Protein AF-A0A7R9V9M4-F1 (afdb_monomer)

Organism: NCBI:txid1486919

Sequence (144 aa):
AMLAGELESSVYEDQVRHLLGSGSYELFTLDKLLSKIITHIRMMLQNDQTMRLWELFRYERSRSAGIGVHLSTYHVNCAALLGDDSCYRFEYDGGTACLAITLVPPDRADGVVPAEGVATEYIKEFVSERIPAPSEDRNTSSFL

pLDDT: mean 76.04, std 15.45, range [39.72, 93.56]

Radius of gyration: 29.64 Å; Cα contacts (8 Å, |Δi|>4): 76; chains: 1; bounding box: 98×36×75 Å

Foldseek 3Di:
DVLVVPDDPVRLLVVLCVVPPPVSVVVVVVVVVVSVVVVVVVVLVVDPLSVVLVVLVVVQVVVPPPVDRPVVLNVLVNLVSCPPDWDWDWDADPVVRDIDIDTDPNPPPPDDDRPVNVVVVVVCVVVPPDDPDPDDPPDDDDDD

Solvent-accessible surface area (backbone atoms only — not comparable to full-atom values): 8993 Å² total; per-residue (Å²): 90,57,92,74,70,75,38,57,72,69,61,48,51,51,50,41,33,72,76,48,49,90,60,28,61,58,60,52,51,50,52,52,49,51,50,50,51,53,52,50,52,52,56,38,74,76,31,68,69,53,46,51,51,50,49,52,51,52,49,45,57,65,70,30,82,81,79,54,67,62,62,70,62,54,48,54,54,48,46,66,73,49,60,90,54,88,48,71,45,80,47,74,41,83,89,76,72,45,76,47,79,42,79,49,76,82,79,70,80,82,73,80,70,52,78,63,49,59,56,52,49,53,51,49,53,60,68,64,58,71,78,78,75,81,82,79,84,81,77,82,78,90,91,134

Mean predicted aligned error: 15.19 Å

Secondary structure (DSSP, 8-state):
-TTTT-S-HHHHHHHHHHHHGGGHHHHHHHHHHHHHHHHHHHHHHH-HHHHHHHHHHHHHHHH-SSS---HHHHHHHHHHHHTTSPEEEEEEETTTTEEEEEEEP----SS---HHHHHHHHHHHHHHSPPPPP----------

Structure (mmCIF, N/CA/C/O backbone):
data_AF-A0A7R9V9M4-F1
#
_entry.id   AF-A0A7R9V9M4-F1
#
loop_
_atom_site.group_PDB
_atom_site.id
_atom_site.type_symbol
_atom_site.label_atom_id
_atom_site.label_alt_id
_atom_site.label_comp_id
_atom_site.label_asym_id
_atom_site.label_entity_id
_atom_site.label_seq_id
_atom_site.pdbx_PDB_ins_code
_atom_site.Cartn_x
_atom_site.Cartn_y
_atom_site.Cartn_z
_atom_site.occupancy
_atom_site.B_iso_or_equiv
_atom_site.auth_seq_id
_atom_site.auth_comp_id
_atom_site.auth_asym_id
_atom_site.auth_atom_id
_atom_site.pdbx_PDB_model_num
ATOM 1 N N . ALA A 1 1 ? -5.302 7.306 22.060 1.00 48.25 1 ALA A N 1
ATOM 2 C CA . ALA A 1 1 ? -5.893 6.487 23.134 1.00 48.25 1 ALA A CA 1
ATOM 3 C C . ALA A 1 1 ? -5.892 5.004 22.749 1.00 48.25 1 ALA A C 1
ATOM 5 O O . ALA A 1 1 ? -4.956 4.328 23.147 1.00 48.25 1 ALA A O 1
ATOM 6 N N . MET A 1 2 ? -6.803 4.497 21.901 1.00 56.66 2 MET A N 1
ATOM 7 C CA . MET A 1 2 ? -6.778 3.072 21.500 1.00 56.66 2 MET A CA 1
ATOM 8 C C . MET A 1 2 ? -5.618 2.734 20.541 1.00 56.66 2 MET A C 1
ATOM 10 O O . MET A 1 2 ? -4.872 1.790 20.782 1.00 56.66 2 MET A O 1
ATOM 14 N N . LEU A 1 3 ? -5.360 3.578 19.531 1.00 57.56 3 LEU A N 1
ATOM 15 C CA . LEU A 1 3 ? -4.216 3.434 18.601 1.00 57.56 3 LEU A CA 1
ATOM 16 C C . LEU A 1 3 ? -2.829 3.482 19.270 1.00 57.56 3 LEU A C 1
ATOM 18 O O . LEU A 1 3 ? -1.856 2.981 18.710 1.00 57.56 3 LEU A O 1
ATOM 22 N N . ALA A 1 4 ? -2.739 4.090 20.456 1.00 60.94 4 ALA A N 1
ATOM 23 C CA . ALA A 1 4 ? -1.516 4.152 21.257 1.00 60.94 4 ALA A CA 1
ATOM 24 C C . ALA A 1 4 ? -1.377 2.952 22.218 1.00 60.94 4 ALA A C 1
ATOM 26 O O . ALA A 1 4 ? -0.360 2.833 22.891 1.00 60.94 4 ALA A O 1
ATOM 27 N N . GLY A 1 5 ? -2.383 2.066 22.283 1.00 62.88 5 GLY A N 1
ATOM 28 C CA . GLY A 1 5 ? -2.440 0.950 23.232 1.00 62.88 5 GLY A CA 1
ATOM 29 C C . GLY A 1 5 ? -2.763 1.362 24.672 1.00 62.88 5 GLY A C 1
ATOM 30 O O . GLY A 1 5 ? -2.644 0.547 25.577 1.00 62.88 5 GLY A O 1
ATOM 31 N N . GLU A 1 6 ? -3.165 2.614 24.896 1.00 62.75 6 GLU A N 1
ATOM 32 C CA . GLU A 1 6 ? -3.392 3.175 26.234 1.00 62.75 6 GLU A CA 1
ATOM 33 C C . GLU A 1 6 ? -4.816 2.946 26.754 1.00 62.75 6 GLU A C 1
ATOM 35 O O . GLU A 1 6 ? -5.081 3.156 27.934 1.00 62.75 6 GLU A O 1
ATOM 40 N N . LEU A 1 7 ? -5.747 2.544 25.885 1.00 71.81 7 LEU A N 1
ATOM 41 C CA . LEU A 1 7 ? -7.157 2.400 26.232 1.00 71.81 7 LEU A CA 1
ATOM 42 C C . LEU A 1 7 ? -7.741 1.126 25.621 1.00 71.81 7 LEU A C 1
ATOM 44 O O . LEU A 1 7 ? -7.593 0.882 24.424 1.00 71.81 7 LEU A O 1
ATOM 48 N N . GLU A 1 8 ? -8.411 0.330 26.451 1.00 77.19 8 GLU A N 1
ATOM 49 C CA . GLU A 1 8 ? -9.117 -0.880 26.033 1.00 77.19 8 GLU A CA 1
ATOM 50 C C . GLU A 1 8 ? -10.324 -0.525 25.141 1.00 77.19 8 GLU A C 1
ATOM 52 O O . GLU A 1 8 ? -11.009 0.471 25.386 1.00 77.19 8 GLU A O 1
ATOM 57 N N . SER A 1 9 ? -10.592 -1.329 24.103 1.00 77.31 9 SER A N 1
ATOM 58 C CA . SER A 1 9 ? -11.613 -1.043 23.072 1.00 77.31 9 SER A CA 1
ATOM 59 C C . SER A 1 9 ? -12.999 -0.776 23.660 1.00 77.31 9 SER A C 1
ATOM 61 O O . SER A 1 9 ? -13.681 0.151 23.236 1.00 77.31 9 SER A O 1
ATOM 63 N N . SER A 1 10 ? -13.401 -1.554 24.667 1.00 80.38 10 SER A N 1
ATOM 64 C CA . SER A 1 10 ? -14.684 -1.405 25.363 1.00 80.38 10 SER A CA 1
ATOM 65 C C . SER A 1 10 ? -14.799 -0.054 26.075 1.00 80.38 10 SER A C 1
ATOM 67 O O . SER A 1 10 ? -15.804 0.638 25.939 1.00 80.38 10 SER A O 1
ATOM 69 N N . VAL A 1 11 ? -13.739 0.364 26.772 1.00 83.75 11 VAL A N 1
ATOM 70 C CA . VAL A 1 11 ? -13.694 1.629 27.518 1.00 83.75 11 VAL A CA 1
ATOM 71 C C . VAL A 1 11 ? -13.683 2.825 26.568 1.00 83.75 11 VAL A C 1
ATOM 73 O O . VAL A 1 11 ? -14.375 3.812 26.814 1.00 83.75 11 VAL A O 1
ATOM 76 N N . TYR A 1 12 ? -12.937 2.738 25.464 1.00 83.19 12 TYR A N 1
ATOM 77 C CA . TYR A 1 12 ? -12.954 3.761 24.418 1.00 83.19 12 TYR A CA 1
ATOM 78 C C . TYR A 1 12 ? -14.355 3.931 23.824 1.00 83.19 12 TYR A C 1
ATOM 80 O O . TYR A 1 12 ? -14.865 5.049 23.744 1.00 83.19 12 TYR A O 1
ATOM 88 N N . GLU A 1 13 ? -15.003 2.827 23.453 1.00 83.31 13 GLU A N 1
ATOM 89 C CA . GLU A 1 13 ? -16.342 2.854 22.868 1.00 83.31 13 GLU A CA 1
ATOM 90 C C . GLU A 1 13 ? -17.380 3.446 23.824 1.00 83.31 13 GLU A C 1
ATOM 92 O O . GLU A 1 13 ? -18.198 4.269 23.405 1.00 83.31 13 GLU A O 1
ATOM 97 N N . ASP A 1 14 ? -17.329 3.087 25.106 1.00 86.69 14 ASP A N 1
ATOM 98 C CA . ASP A 1 14 ? -18.247 3.622 26.111 1.00 86.69 14 ASP A CA 1
ATOM 99 C C . ASP A 1 14 ? -18.020 5.112 26.377 1.00 86.69 14 ASP A C 1
ATOM 101 O O . ASP A 1 14 ? -18.990 5.862 26.498 1.00 86.69 14 ASP A O 1
ATOM 105 N N . GLN A 1 15 ? -16.771 5.584 26.383 1.00 84.88 15 GLN A N 1
ATOM 106 C CA . GLN A 1 15 ? -16.459 7.010 26.535 1.00 84.88 15 GLN A CA 1
ATOM 107 C C . GLN A 1 15 ? -16.916 7.840 25.331 1.00 84.88 15 GLN A C 1
ATOM 109 O O . GLN A 1 15 ? -17.517 8.903 25.502 1.00 84.88 15 GLN A O 1
ATOM 114 N N . VAL A 1 16 ? -16.675 7.359 24.109 1.00 85.50 16 VAL A N 1
ATOM 115 C CA . VAL A 1 16 ? -17.112 8.046 22.883 1.00 85.50 16 VAL A CA 1
ATOM 116 C C . VAL A 1 16 ? -18.640 8.049 22.797 1.00 85.50 16 VAL A C 1
ATOM 118 O O . VAL A 1 16 ? -19.233 9.064 22.429 1.00 85.50 16 VAL A O 1
ATOM 121 N N . ARG A 1 17 ? -19.302 6.959 23.202 1.00 88.69 17 ARG A N 1
ATOM 122 C CA . ARG A 1 17 ? -20.767 6.886 23.295 1.00 88.69 17 ARG A CA 1
ATOM 123 C C . ARG A 1 17 ? -21.324 7.812 24.372 1.00 88.69 17 ARG A C 1
ATOM 125 O O . ARG A 1 17 ? -22.350 8.445 24.141 1.00 88.69 17 ARG A O 1
ATOM 132 N N . HIS A 1 18 ? -20.645 7.937 25.508 1.00 88.50 18 HIS A N 1
ATOM 133 C CA . HIS A 1 18 ? -21.025 8.872 26.564 1.00 88.50 18 HIS A CA 1
ATOM 134 C C . HIS A 1 18 ? -20.915 10.335 26.107 1.00 88.50 18 HIS A C 1
ATOM 136 O O . HIS A 1 18 ? -21.778 11.143 26.4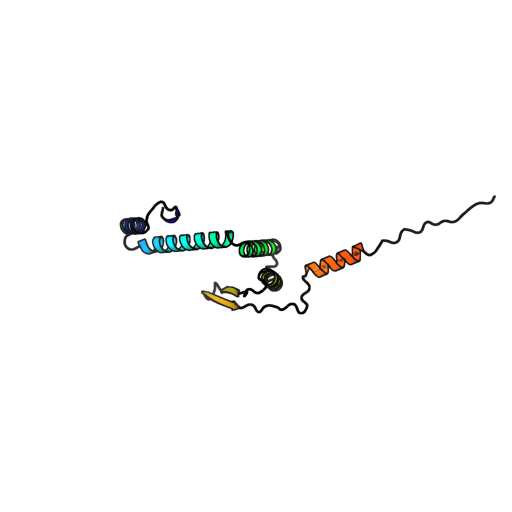38 1.00 88.50 18 HIS A O 1
ATOM 142 N N . LEU A 1 19 ? -19.891 10.668 25.316 1.00 85.38 19 LEU A N 1
ATOM 143 C CA . LEU A 1 19 ? -19.629 12.039 24.872 1.00 85.38 19 LEU A CA 1
ATOM 144 C C . LEU A 1 19 ? -20.474 12.473 23.661 1.00 85.38 19 LEU A C 1
ATOM 146 O O . LEU A 1 19 ? -20.932 13.611 23.611 1.00 85.38 19 LEU A O 1
ATOM 150 N N . LEU A 1 20 ? -20.656 11.592 22.672 1.00 84.00 20 LEU A N 1
ATOM 151 C CA . LEU A 1 20 ? -21.253 11.918 21.364 1.00 84.00 20 LEU A CA 1
ATOM 152 C C . LEU A 1 20 ? -22.606 11.239 21.115 1.00 84.00 20 LEU A C 1
ATOM 154 O O . LEU A 1 20 ? -23.254 11.503 20.100 1.00 84.00 20 LEU A O 1
ATOM 158 N N . GLY A 1 21 ? -23.036 10.341 22.004 1.00 85.12 21 GLY A N 1
ATOM 159 C CA . GLY A 1 21 ? -24.289 9.608 21.866 1.00 85.12 21 GLY A CA 1
ATOM 160 C C . GLY A 1 21 ? -24.362 8.833 20.549 1.00 85.12 21 GLY A C 1
ATOM 161 O O . GLY A 1 21 ? -23.545 7.948 20.271 1.00 85.12 21 GLY A O 1
ATOM 162 N N . SER A 1 22 ? -25.349 9.180 19.721 1.00 81.69 22 SER A N 1
ATOM 163 C CA . SER A 1 22 ? -25.621 8.543 18.428 1.00 81.69 22 SER A CA 1
ATOM 164 C C . SER A 1 22 ? -24.573 8.825 17.347 1.00 81.69 22 SER A C 1
ATOM 166 O O . SER A 1 22 ? -24.530 8.079 16.377 1.00 81.69 22 SER A O 1
ATOM 168 N N . GLY A 1 23 ? -23.710 9.838 17.503 1.00 81.12 23 GLY A N 1
ATOM 169 C CA . GLY A 1 23 ? -22.629 10.164 16.554 1.00 81.12 23 GLY A CA 1
ATOM 170 C C . GLY A 1 23 ? -21.327 9.379 16.767 1.00 81.12 23 GLY A C 1
ATOM 171 O O . GLY A 1 23 ? -20.348 9.576 16.055 1.00 81.12 23 GLY A O 1
ATOM 172 N N . SER A 1 24 ? -21.287 8.480 17.752 1.00 86.31 24 SER A N 1
ATOM 173 C CA . SER A 1 24 ? -20.074 7.738 18.134 1.00 86.31 24 SER A CA 1
ATOM 174 C C . SER A 1 24 ? -19.528 6.794 17.048 1.00 86.31 24 SER A C 1
ATOM 176 O O . SER A 1 24 ? -18.342 6.455 17.065 1.00 86.31 24 SER A O 1
ATOM 178 N N . TYR A 1 25 ? -20.360 6.393 16.080 1.00 84.50 25 TYR A N 1
ATOM 179 C CA . TYR A 1 25 ? -19.987 5.451 15.018 1.00 84.50 25 TYR A CA 1
ATOM 180 C C . TYR A 1 25 ? -18.927 6.003 14.049 1.00 84.50 25 TYR A C 1
ATOM 182 O O . TYR A 1 25 ? -18.151 5.221 13.495 1.00 84.50 25 TYR A O 1
ATOM 190 N N . GLU A 1 26 ? -18.853 7.323 13.855 1.00 86.31 26 GLU A N 1
ATOM 191 C CA . GLU A 1 26 ? -17.854 7.948 12.978 1.00 86.31 26 GLU A CA 1
ATOM 192 C C . GLU A 1 26 ? -16.444 7.767 13.549 1.00 86.31 26 GLU A C 1
ATOM 194 O O . GLU A 1 26 ? -15.558 7.250 12.870 1.00 86.31 26 GLU A O 1
ATOM 199 N N . LEU A 1 27 ? -16.255 8.091 14.833 1.00 83.88 27 LEU A N 1
ATOM 200 C CA . LEU A 1 27 ? -14.985 7.905 15.541 1.00 83.88 27 LEU A CA 1
ATOM 201 C C . LEU A 1 27 ? -14.588 6.433 15.653 1.00 83.88 27 LEU A C 1
ATOM 203 O O . LEU A 1 27 ? -13.423 6.105 15.453 1.00 83.88 27 LEU A O 1
ATOM 207 N N . PHE A 1 28 ? -15.548 5.540 15.889 1.00 79.69 28 PHE A N 1
ATOM 208 C CA . PHE A 1 28 ? -15.303 4.097 15.877 1.00 79.69 28 PHE A CA 1
ATOM 209 C C . PHE A 1 28 ? -14.804 3.600 14.517 1.00 79.69 28 PHE A C 1
ATOM 211 O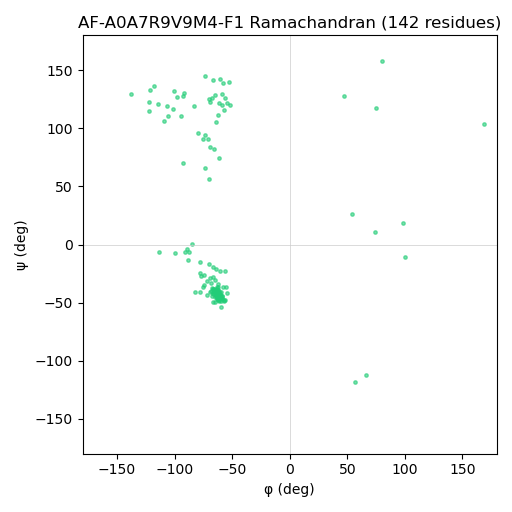 O . PHE A 1 28 ? -13.847 2.828 14.436 1.00 79.69 28 PHE A O 1
ATOM 218 N N . THR A 1 29 ? -15.454 4.039 13.436 1.00 86.00 29 THR A N 1
ATOM 219 C CA . THR A 1 29 ? -15.084 3.633 12.076 1.00 86.00 29 THR A CA 1
ATOM 220 C C . THR A 1 29 ? -13.709 4.180 11.716 1.00 86.00 29 THR A C 1
ATOM 222 O O . THR A 1 29 ? -12.886 3.445 11.169 1.00 86.00 29 THR A O 1
ATOM 225 N N . LEU A 1 30 ? -13.429 5.434 12.077 1.00 88.56 30 LEU A N 1
ATOM 226 C CA . LEU A 1 30 ? -12.122 6.054 11.880 1.00 88.56 30 LEU A CA 1
ATOM 227 C C . LEU A 1 30 ? -11.021 5.347 12.676 1.00 88.56 30 LEU A C 1
ATOM 229 O O . LEU A 1 30 ? -9.985 5.030 12.101 1.00 88.56 30 LEU A O 1
ATOM 233 N N . ASP A 1 31 ? -11.231 5.049 13.956 1.00 85.25 31 ASP A N 1
ATOM 234 C CA . ASP A 1 31 ? -10.237 4.362 14.790 1.00 85.25 31 ASP A CA 1
ATOM 235 C C . ASP A 1 31 ? -9.914 2.957 14.252 1.00 85.25 31 ASP A C 1
ATOM 237 O O . ASP A 1 31 ? -8.743 2.585 14.103 1.00 85.25 31 ASP A O 1
ATOM 241 N N . LYS A 1 32 ? -10.940 2.205 13.833 1.00 85.12 32 LYS A N 1
ATOM 242 C CA . LYS A 1 32 ? -10.752 0.901 13.184 1.00 85.12 32 LYS A CA 1
ATOM 243 C C . LYS A 1 32 ? -10.030 1.016 11.851 1.00 85.12 32 LYS A C 1
ATOM 245 O O . LYS A 1 32 ? -9.135 0.213 11.578 1.00 85.12 32 LYS A O 1
ATOM 250 N N . LEU A 1 33 ? -10.393 1.997 11.029 1.00 90.50 33 LEU A N 1
ATOM 251 C CA . LEU A 1 33 ? -9.741 2.243 9.747 1.00 90.50 33 LEU A CA 1
ATOM 252 C C . LEU A 1 33 ? -8.259 2.581 9.949 1.00 90.50 33 LEU A C 1
ATOM 254 O O . LEU A 1 33 ? -7.400 1.961 9.324 1.00 90.50 33 LEU A O 1
ATOM 258 N N . LEU A 1 34 ? -7.950 3.491 10.872 1.00 90.25 34 LEU A N 1
ATOM 259 C CA . LEU A 1 34 ? -6.581 3.870 11.224 1.00 90.25 34 LEU A CA 1
ATOM 260 C C . LEU A 1 34 ? -5.786 2.678 11.760 1.00 90.25 34 LEU A C 1
ATOM 262 O O . LEU A 1 34 ? -4.655 2.457 11.328 1.00 90.25 34 LEU A O 1
ATOM 266 N N . SER A 1 35 ? -6.390 1.866 12.630 1.00 87.31 35 SER A N 1
ATOM 267 C CA . SER A 1 35 ? -5.772 0.644 13.152 1.00 87.31 35 SER A CA 1
ATOM 268 C C . SER A 1 35 ? -5.369 -0.295 12.015 1.00 87.31 35 SER A C 1
ATOM 270 O O . SER A 1 35 ? -4.226 -0.750 11.961 1.00 87.31 35 SER A O 1
ATOM 272 N N . LYS A 1 36 ? -6.276 -0.542 11.060 1.00 89.94 36 LYS A N 1
ATOM 273 C CA . LYS A 1 36 ? -5.995 -1.384 9.888 1.00 89.94 36 LYS A CA 1
ATOM 274 C C . LYS A 1 36 ? -4.900 -0.789 9.010 1.00 89.94 36 LYS A C 1
ATOM 276 O O . LYS A 1 36 ? -3.981 -1.516 8.644 1.00 89.94 36 LYS A O 1
ATOM 281 N N . ILE A 1 37 ? -4.953 0.511 8.717 1.00 92.56 37 ILE A N 1
ATOM 282 C CA . ILE A 1 37 ? -3.930 1.199 7.914 1.00 92.56 37 ILE A CA 1
ATOM 283 C C . ILE A 1 37 ? -2.547 1.031 8.550 1.00 92.56 37 ILE A C 1
ATOM 285 O O . ILE A 1 37 ? -1.607 0.622 7.873 1.00 92.56 37 ILE A O 1
ATOM 289 N N . ILE A 1 38 ? -2.418 1.278 9.855 1.00 91.88 38 ILE A N 1
ATOM 290 C CA . ILE A 1 38 ? -1.141 1.143 10.569 1.00 91.88 38 ILE A CA 1
ATOM 291 C C . ILE A 1 38 ? -0.646 -0.304 10.537 1.00 91.88 38 ILE A C 1
ATOM 293 O O . ILE A 1 38 ? 0.537 -0.541 10.285 1.00 91.88 38 ILE A O 1
ATOM 297 N N . THR A 1 39 ? -1.527 -1.279 10.771 1.00 91.69 39 THR A N 1
ATOM 298 C CA . THR A 1 39 ? -1.172 -2.699 10.671 1.00 91.69 39 THR A CA 1
ATOM 299 C C . THR A 1 39 ? -0.657 -3.043 9.276 1.00 91.69 39 THR A C 1
ATOM 301 O O . THR A 1 39 ? 0.397 -3.667 9.169 1.00 91.69 39 THR A O 1
ATOM 304 N N . HIS A 1 40 ? -1.337 -2.599 8.218 1.00 91.94 40 HIS A N 1
ATOM 305 C CA . HIS A 1 40 ? -0.903 -2.848 6.846 1.00 91.94 40 HIS A CA 1
ATOM 306 C C . HIS A 1 40 ? 0.437 -2.179 6.537 1.00 91.94 40 HIS A C 1
ATOM 308 O O . HIS A 1 40 ? 1.316 -2.845 6.004 1.00 91.94 40 HIS A O 1
ATOM 314 N N . ILE A 1 41 ? 0.659 -0.927 6.947 1.00 93.38 41 ILE A N 1
ATOM 315 C CA . ILE A 1 41 ? 1.959 -0.257 6.774 1.00 93.38 41 ILE A CA 1
ATOM 316 C C . ILE A 1 41 ? 3.074 -1.040 7.479 1.00 93.38 41 ILE A C 1
ATOM 318 O O . ILE A 1 41 ? 4.129 -1.266 6.894 1.00 93.38 41 ILE A O 1
ATOM 322 N N . ARG A 1 42 ? 2.850 -1.504 8.714 1.00 92.81 42 ARG A N 1
ATOM 323 C CA . ARG A 1 42 ? 3.834 -2.332 9.436 1.00 92.81 42 ARG A CA 1
ATOM 324 C C . ARG A 1 42 ? 4.126 -3.641 8.701 1.00 92.81 42 ARG A C 1
ATOM 326 O O . ARG A 1 42 ? 5.290 -4.000 8.578 1.00 92.81 42 ARG A O 1
ATOM 333 N N . MET A 1 43 ? 3.097 -4.312 8.180 1.00 92.62 43 MET A N 1
ATOM 334 C CA . MET A 1 43 ? 3.261 -5.519 7.358 1.00 92.62 43 MET A CA 1
ATOM 335 C C . MET A 1 43 ? 4.065 -5.237 6.082 1.00 92.62 43 MET A C 1
ATOM 337 O O . MET A 1 43 ? 4.911 -6.042 5.707 1.00 92.62 43 MET A O 1
ATOM 341 N N . MET A 1 44 ? 3.837 -4.089 5.435 1.00 92.06 44 MET A N 1
ATOM 342 C CA . MET A 1 44 ? 4.606 -3.671 4.260 1.00 92.06 44 MET A CA 1
ATOM 343 C C . MET A 1 44 ? 6.078 -3.428 4.608 1.00 92.06 44 MET A C 1
ATOM 345 O O . MET A 1 44 ? 6.947 -3.904 3.890 1.00 92.06 44 MET A O 1
ATOM 349 N N . LEU A 1 45 ? 6.357 -2.741 5.721 1.00 92.06 45 LEU A N 1
ATOM 350 C CA . LEU A 1 45 ? 7.722 -2.449 6.179 1.00 92.06 45 LEU A CA 1
ATOM 351 C C . LEU A 1 45 ? 8.509 -3.706 6.573 1.00 92.06 45 LEU A C 1
ATOM 353 O O . LEU A 1 45 ? 9.728 -3.719 6.460 1.00 92.06 45 LEU A O 1
ATOM 357 N N . GLN A 1 46 ? 7.828 -4.744 7.060 1.00 93.25 46 GLN A N 1
ATOM 358 C CA . GLN A 1 46 ? 8.449 -6.023 7.420 1.00 93.25 46 GLN A CA 1
ATOM 359 C C . GLN A 1 46 ? 8.755 -6.910 6.207 1.00 93.25 46 GLN A C 1
ATOM 361 O O . GLN A 1 46 ? 9.482 -7.890 6.346 1.00 93.25 46 GLN A O 1
ATOM 366 N N . ASN A 1 47 ? 8.182 -6.605 5.041 1.00 91.38 47 ASN A N 1
ATOM 367 C CA . ASN A 1 47 ? 8.345 -7.399 3.834 1.00 91.38 47 ASN A CA 1
ATOM 368 C C . ASN A 1 47 ? 9.278 -6.691 2.843 1.00 91.38 47 ASN A C 1
ATOM 370 O O . ASN A 1 47 ? 8.906 -5.699 2.212 1.00 91.38 47 ASN A O 1
ATOM 374 N N . ASP A 1 48 ? 10.469 -7.258 2.652 1.00 90.38 48 ASP A N 1
ATOM 375 C CA . ASP A 1 48 ? 11.492 -6.723 1.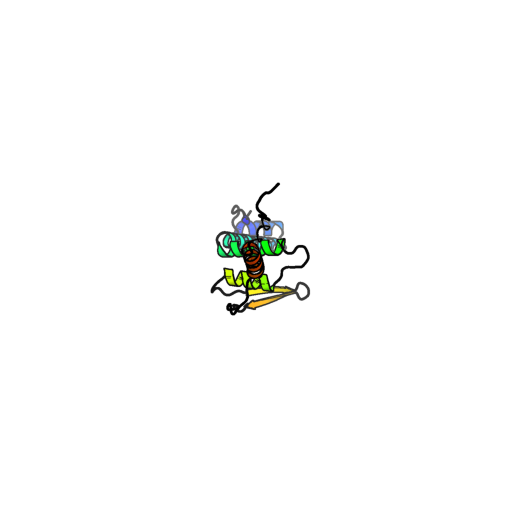750 1.00 90.38 48 ASP A CA 1
ATOM 376 C C . ASP A 1 48 ? 11.006 -6.577 0.300 1.00 90.38 48 ASP A C 1
ATOM 378 O O . ASP A 1 48 ? 11.361 -5.611 -0.375 1.00 90.38 48 ASP A O 1
ATOM 382 N N . GLN A 1 49 ? 10.171 -7.499 -0.194 1.00 89.56 49 GLN A N 1
ATOM 383 C CA . GLN A 1 49 ? 9.636 -7.432 -1.560 1.00 89.56 49 GLN A CA 1
ATOM 384 C C . GLN A 1 49 ? 8.705 -6.231 -1.730 1.00 89.56 49 GLN A C 1
ATOM 386 O O . GLN A 1 49 ? 8.809 -5.480 -2.702 1.00 89.56 49 GLN A O 1
ATOM 391 N N . THR A 1 50 ? 7.848 -5.983 -0.740 1.00 89.75 50 THR A N 1
ATOM 392 C CA . THR A 1 50 ? 6.969 -4.811 -0.726 1.00 89.75 50 THR A CA 1
ATOM 393 C C . THR A 1 50 ? 7.764 -3.508 -0.678 1.00 89.75 50 THR A C 1
ATOM 395 O O . THR A 1 50 ? 7.410 -2.544 -1.358 1.00 89.75 50 THR A O 1
ATOM 398 N N . MET A 1 51 ? 8.861 -3.477 0.081 1.00 92.44 51 MET A N 1
ATOM 399 C CA . MET A 1 51 ? 9.747 -2.313 0.145 1.00 92.44 51 MET A CA 1
ATOM 400 C C . MET A 1 51 ? 10.461 -2.044 -1.184 1.00 92.44 51 MET A C 1
ATOM 402 O O . MET A 1 51 ? 10.528 -0.892 -1.611 1.00 92.44 51 MET A O 1
ATOM 406 N N . ARG A 1 52 ? 10.909 -3.083 -1.895 1.00 91.25 52 ARG A N 1
ATOM 407 C CA . ARG A 1 52 ? 11.494 -2.941 -3.243 1.00 91.25 52 ARG A CA 1
ATOM 408 C C . ARG A 1 52 ? 10.486 -2.405 -4.258 1.00 91.25 52 ARG A C 1
ATOM 410 O O . ARG A 1 52 ? 10.814 -1.517 -5.042 1.00 91.25 52 ARG A O 1
ATOM 417 N N . LEU A 1 53 ? 9.245 -2.892 -4.219 1.00 89.62 53 LEU A N 1
ATOM 418 C CA . LEU A 1 53 ? 8.163 -2.375 -5.067 1.00 89.62 53 LEU A CA 1
ATOM 419 C C . LEU A 1 53 ? 7.847 -0.910 -4.757 1.00 89.62 53 LEU A C 1
ATOM 421 O O . LEU A 1 53 ? 7.621 -0.112 -5.667 1.00 89.62 53 LEU A O 1
ATOM 425 N N . TRP A 1 54 ? 7.873 -0.537 -3.478 1.00 89.56 54 TRP A N 1
ATOM 426 C CA . TRP A 1 54 ? 7.717 0.851 -3.059 1.00 89.56 54 TRP A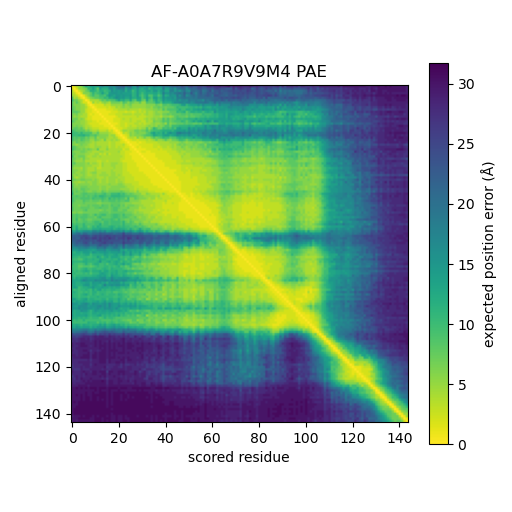 CA 1
ATOM 427 C C . TRP A 1 54 ? 8.844 1.751 -3.584 1.00 89.56 54 TRP A C 1
ATOM 429 O O . TRP A 1 54 ? 8.585 2.859 -4.062 1.00 89.56 54 TRP A O 1
ATOM 439 N N . GLU A 1 55 ? 10.090 1.286 -3.538 1.00 90.75 55 GLU A N 1
ATOM 440 C CA . GLU A 1 55 ? 11.233 2.017 -4.089 1.00 90.75 55 GLU A CA 1
ATOM 441 C C . GLU A 1 55 ? 11.134 2.184 -5.606 1.00 90.75 55 GLU A C 1
ATOM 443 O O . GLU A 1 55 ? 11.351 3.295 -6.097 1.00 90.75 55 GLU A O 1
ATOM 448 N N . LEU A 1 56 ? 10.729 1.136 -6.330 1.00 88.62 56 LEU A N 1
ATOM 449 C CA . LEU A 1 56 ? 10.461 1.198 -7.769 1.00 88.62 56 LEU A CA 1
ATOM 450 C C . LEU A 1 56 ? 9.377 2.237 -8.085 1.00 88.62 56 LEU A C 1
ATOM 452 O O . LEU A 1 56 ? 9.559 3.082 -8.963 1.00 88.62 56 LEU A O 1
ATOM 456 N N . PHE A 1 57 ? 8.272 2.227 -7.337 1.00 87.06 57 PHE A N 1
ATOM 457 C CA . PHE A 1 57 ? 7.210 3.221 -7.488 1.00 87.06 57 PHE A CA 1
ATOM 458 C C . PHE A 1 57 ? 7.723 4.645 -7.252 1.00 87.06 57 PHE A C 1
ATOM 460 O O . PHE A 1 57 ? 7.440 5.556 -8.035 1.00 87.06 57 PHE A O 1
ATOM 467 N N . ARG A 1 58 ? 8.501 4.855 -6.183 1.00 87.81 58 ARG A N 1
ATOM 468 C CA . ARG A 1 58 ? 9.084 6.165 -5.862 1.00 87.81 58 ARG A CA 1
ATOM 469 C C . ARG A 1 58 ? 10.034 6.635 -6.963 1.00 87.81 58 A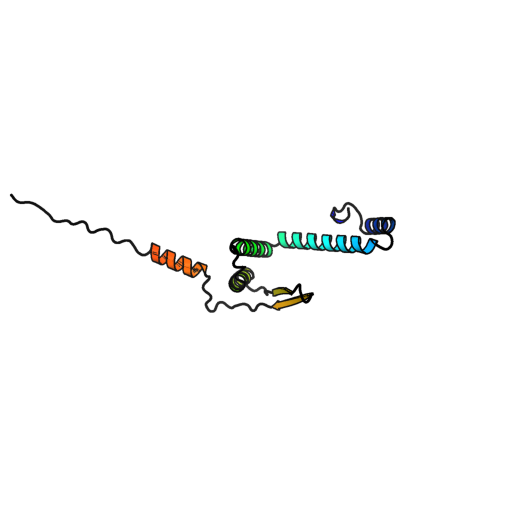RG A C 1
ATOM 471 O O . ARG A 1 58 ? 9.992 7.811 -7.330 1.00 87.81 58 ARG A O 1
ATOM 478 N N . TYR A 1 59 ? 10.859 5.731 -7.485 1.00 87.19 59 TYR A N 1
ATOM 479 C CA . TYR A 1 59 ? 11.773 5.998 -8.589 1.00 87.19 59 TYR A CA 1
ATOM 480 C C . TYR A 1 59 ? 11.009 6.450 -9.838 1.00 87.19 59 TYR A C 1
ATOM 482 O O . TYR A 1 59 ? 11.250 7.558 -10.323 1.00 87.19 59 TYR A O 1
ATOM 490 N N . GLU A 1 60 ? 10.018 5.680 -10.292 1.00 83.38 60 GLU A N 1
ATOM 491 C CA . GLU A 1 60 ? 9.227 6.029 -11.480 1.00 83.38 60 GLU A CA 1
ATOM 492 C C . GLU A 1 60 ? 8.456 7.339 -11.300 1.00 83.38 60 GLU A C 1
ATOM 494 O O . GLU A 1 60 ? 8.401 8.181 -12.203 1.00 83.38 60 GLU A O 1
ATOM 499 N N . ARG A 1 61 ? 7.915 7.575 -10.101 1.00 81.94 61 ARG A N 1
ATOM 500 C CA . ARG A 1 61 ? 7.238 8.833 -9.776 1.00 81.94 61 ARG A CA 1
ATOM 501 C C . ARG A 1 61 ? 8.185 10.033 -9.834 1.00 81.94 61 ARG A C 1
ATOM 503 O O . ARG A 1 61 ? 7.763 11.099 -10.267 1.00 81.94 61 ARG A O 1
ATOM 510 N N . SER A 1 62 ? 9.444 9.872 -9.423 1.00 83.12 62 SER A N 1
ATOM 511 C CA . SER A 1 62 ? 10.457 10.937 -9.489 1.00 83.12 62 SER A CA 1
ATOM 512 C C . SER A 1 62 ? 10.966 11.193 -10.911 1.00 83.12 62 SER A C 1
ATOM 514 O O . SER A 1 62 ? 11.218 12.338 -11.280 1.00 83.12 62 SER A O 1
ATOM 516 N N . ARG A 1 63 ? 11.059 10.136 -11.727 1.00 77.38 63 ARG A N 1
ATOM 517 C CA . ARG A 1 63 ? 11.451 10.189 -13.142 1.00 77.38 63 ARG A CA 1
ATOM 518 C C . ARG A 1 63 ? 10.387 10.859 -14.011 1.00 77.38 63 ARG A C 1
ATOM 520 O O . ARG A 1 63 ? 10.708 11.477 -15.024 1.00 77.38 63 ARG A O 1
ATOM 527 N N . SER A 1 64 ? 9.127 10.755 -13.600 1.00 69.12 64 SER A N 1
ATOM 528 C CA . SER A 1 64 ? 7.971 11.352 -14.264 1.00 69.12 64 SER A CA 1
ATOM 529 C C . SER A 1 64 ? 7.933 12.870 -14.047 1.00 69.12 64 SER A C 1
ATOM 531 O O . SER A 1 64 ? 7.031 13.391 -13.393 1.00 69.12 64 SER A O 1
ATOM 533 N N . ALA A 1 65 ? 8.906 13.600 -14.596 1.00 59.03 65 ALA A N 1
ATOM 534 C CA . ALA A 1 65 ? 8.986 15.063 -14.589 1.00 59.03 65 ALA A CA 1
ATOM 535 C C . ALA A 1 65 ? 7.906 15.704 -15.495 1.00 59.03 65 ALA A C 1
ATOM 537 O O . ALA A 1 65 ? 8.208 16.436 -16.432 1.00 59.03 65 ALA A O 1
ATOM 538 N N . GLY A 1 66 ? 6.632 15.387 -15.244 1.00 59.97 66 GLY A N 1
ATOM 539 C CA . GLY A 1 66 ? 5.458 15.940 -15.930 1.00 59.97 66 GLY A CA 1
ATOM 540 C C . GLY A 1 66 ? 4.843 15.070 -17.034 1.00 59.97 66 GLY A C 1
ATOM 541 O O . GLY A 1 66 ? 3.736 15.369 -17.463 1.00 59.97 66 GLY A O 1
ATOM 542 N N . ILE A 1 67 ? 5.500 13.985 -17.466 1.00 63.75 67 ILE A N 1
ATOM 543 C CA . ILE A 1 67 ? 5.032 13.136 -18.590 1.00 63.75 67 ILE A CA 1
ATOM 544 C C . ILE A 1 67 ? 4.136 11.963 -18.122 1.00 63.75 67 ILE A C 1
ATOM 546 O O . ILE A 1 67 ? 3.491 11.299 -18.926 1.00 63.75 67 ILE A O 1
ATOM 550 N N . GLY A 1 68 ? 4.004 11.764 -16.807 1.00 63.03 68 GLY A N 1
ATOM 551 C CA . GLY A 1 68 ? 3.278 10.631 -16.232 1.00 63.03 68 GLY A CA 1
ATOM 552 C C . GLY A 1 68 ? 4.119 9.352 -16.218 1.00 63.03 68 GLY A C 1
ATOM 553 O O . GLY A 1 68 ? 5.101 9.219 -16.947 1.00 63.03 68 GLY A O 1
ATOM 554 N N . VAL A 1 69 ? 3.750 8.422 -15.339 1.00 66.06 69 VAL A N 1
ATOM 555 C CA . VAL A 1 69 ? 4.439 7.133 -15.207 1.00 66.06 69 VAL A CA 1
ATOM 556 C C . VAL A 1 69 ? 4.196 6.325 -16.477 1.00 66.06 69 VAL A C 1
ATOM 558 O O . VAL A 1 69 ? 3.043 6.105 -16.853 1.00 66.06 69 VAL A O 1
ATOM 561 N N . HIS A 1 70 ? 5.264 5.858 -17.131 1.00 74.88 70 HIS A N 1
ATOM 562 C CA . HIS A 1 70 ? 5.130 4.951 -18.267 1.00 74.88 70 HIS A CA 1
ATOM 563 C C . HIS A 1 70 ? 4.663 3.582 -17.757 1.00 74.88 70 HIS A C 1
ATOM 565 O O . HIS A 1 70 ? 5.460 2.723 -17.374 1.00 74.88 70 HIS A O 1
ATOM 571 N N . LEU A 1 71 ? 3.340 3.414 -17.717 1.00 75.88 71 LEU A N 1
ATOM 572 C CA . LEU A 1 71 ? 2.661 2.308 -17.048 1.00 75.88 71 LEU A CA 1
ATOM 573 C C . LEU A 1 71 ? 3.150 0.937 -17.544 1.00 75.88 71 LEU A C 1
ATOM 575 O O . LEU A 1 71 ? 3.338 0.031 -16.742 1.00 75.88 71 LEU A O 1
ATOM 579 N N . SER A 1 72 ? 3.451 0.814 -18.842 1.00 77.19 72 SER A N 1
ATOM 580 C CA . SER A 1 72 ? 3.993 -0.416 -19.434 1.00 77.19 72 SER A CA 1
ATOM 581 C C . SER A 1 72 ? 5.367 -0.799 -18.858 1.00 77.19 72 SER A C 1
ATOM 583 O O . SER A 1 72 ? 5.553 -1.922 -18.400 1.00 77.19 72 SER A O 1
ATOM 585 N N . THR A 1 73 ? 6.311 0.145 -18.770 1.00 79.12 73 THR A N 1
ATOM 586 C CA . THR A 1 73 ? 7.652 -0.129 -18.214 1.00 79.12 73 THR A CA 1
ATOM 587 C C . THR A 1 73 ? 7.590 -0.414 -16.718 1.00 79.12 73 THR A C 1
ATOM 589 O O . THR A 1 73 ? 8.238 -1.343 -16.244 1.00 79.12 73 THR A O 1
ATOM 592 N N . TYR A 1 74 ? 6.762 0.333 -15.983 1.00 83.62 74 TYR A N 1
ATOM 593 C CA . TYR A 1 74 ? 6.540 0.077 -14.562 1.00 83.62 74 TYR A CA 1
ATOM 594 C C . TYR A 1 74 ? 5.985 -1.333 -14.320 1.00 83.62 74 TYR A C 1
ATOM 596 O O . TYR A 1 74 ? 6.445 -2.023 -13.414 1.00 83.62 74 TYR A O 1
ATOM 604 N N . HIS A 1 75 ? 5.054 -1.803 -15.157 1.00 81.25 75 HIS A N 1
ATOM 605 C CA . HIS A 1 75 ? 4.506 -3.154 -15.046 1.00 81.25 75 HIS A CA 1
ATOM 606 C C . HIS A 1 75 ? 5.539 -4.249 -15.306 1.00 81.25 75 HIS A C 1
ATOM 608 O O . HIS A 1 75 ? 5.602 -5.193 -14.521 1.00 81.25 75 HIS A O 1
ATOM 614 N N . VAL A 1 76 ? 6.362 -4.113 -16.349 1.00 82.06 76 VAL A N 1
ATOM 615 C CA . VAL A 1 76 ? 7.439 -5.076 -16.638 1.00 82.06 76 VAL A CA 1
ATOM 616 C C . VAL A 1 76 ? 8.425 -5.142 -15.469 1.00 82.06 76 VAL A C 1
ATOM 618 O O . VAL A 1 76 ? 8.780 -6.229 -15.017 1.00 82.06 76 VAL A O 1
ATOM 621 N N . ASN A 1 77 ? 8.798 -3.988 -14.912 1.00 85.31 77 ASN A N 1
ATOM 622 C CA . ASN A 1 77 ? 9.701 -3.918 -13.764 1.00 85.31 77 ASN A CA 1
ATOM 623 C C . ASN A 1 77 ? 9.086 -4.548 -12.503 1.00 85.31 77 ASN A C 1
ATOM 625 O O . ASN A 1 77 ? 9.767 -5.277 -11.785 1.00 85.31 77 ASN A O 1
ATOM 629 N N . CYS A 1 78 ? 7.795 -4.323 -12.245 1.00 85.75 78 CYS A N 1
ATOM 630 C CA . CYS A 1 78 ? 7.079 -4.986 -11.155 1.00 85.75 78 CYS A CA 1
ATOM 631 C C . CYS A 1 78 ? 7.036 -6.507 -11.351 1.00 85.75 78 CYS A C 1
ATOM 633 O O . CYS A 1 78 ? 7.337 -7.238 -10.414 1.00 85.75 78 CYS A O 1
ATOM 635 N N . ALA A 1 79 ? 6.708 -6.992 -12.552 1.00 83.81 79 ALA A N 1
ATOM 636 C CA . ALA A 1 79 ? 6.673 -8.425 -12.846 1.00 83.81 79 ALA A CA 1
ATOM 637 C C . ALA A 1 79 ? 8.049 -9.082 -12.642 1.00 83.81 79 ALA A C 1
ATOM 639 O O . ALA A 1 79 ? 8.140 -10.139 -12.023 1.00 83.81 79 ALA A O 1
ATOM 640 N N . ALA A 1 80 ? 9.126 -8.415 -13.067 1.00 83.75 80 ALA A N 1
ATOM 641 C CA . ALA A 1 80 ? 10.491 -8.881 -12.833 1.00 83.75 80 ALA A CA 1
ATOM 642 C C . ALA A 1 80 ? 10.853 -8.961 -11.336 1.00 83.75 80 ALA A C 1
ATOM 644 O O . ALA A 1 80 ? 11.598 -9.855 -10.938 1.00 83.75 80 ALA A O 1
ATOM 645 N N . LEU A 1 81 ? 10.327 -8.053 -10.502 1.00 85.88 81 LEU A N 1
ATOM 646 C CA . LEU A 1 81 ? 10.531 -8.078 -9.048 1.00 85.88 81 LEU A CA 1
ATOM 647 C C . LEU A 1 81 ? 9.692 -9.154 -8.341 1.00 85.88 81 LEU A C 1
ATOM 649 O O . LEU A 1 81 ? 10.179 -9.751 -7.383 1.00 85.88 81 LEU A O 1
ATOM 653 N N . LEU A 1 82 ? 8.458 -9.400 -8.796 1.00 85.31 82 LEU A N 1
ATOM 654 C CA . LEU A 1 82 ? 7.560 -10.416 -8.226 1.00 85.31 82 LEU A CA 1
ATOM 655 C C . LEU A 1 82 ? 7.971 -11.851 -8.600 1.00 85.31 82 LEU A C 1
ATOM 657 O O . LEU A 1 82 ? 7.676 -12.783 -7.854 1.00 85.31 82 LEU A O 1
ATOM 661 N N . GLY A 1 83 ? 8.652 -12.046 -9.732 1.00 82.81 83 GLY A N 1
ATOM 662 C CA . GLY A 1 83 ? 9.054 -13.373 -10.200 1.00 82.81 83 GLY A CA 1
ATOM 663 C C . GLY A 1 83 ? 7.842 -14.232 -10.567 1.00 82.81 83 GLY A C 1
ATOM 664 O O . GLY A 1 83 ? 7.146 -13.933 -11.534 1.00 82.81 83 GLY A O 1
ATOM 665 N N . ASP A 1 84 ? 7.596 -15.292 -9.794 1.00 81.38 84 ASP A N 1
ATOM 666 C CA . ASP A 1 84 ? 6.481 -16.225 -10.014 1.00 81.38 84 ASP A CA 1
ATOM 667 C C . ASP A 1 84 ? 5.168 -15.784 -9.332 1.00 81.38 84 ASP A C 1
ATOM 669 O O . ASP A 1 84 ? 4.119 -16.405 -9.537 1.00 81.38 84 ASP A O 1
ATOM 673 N N . ASP A 1 85 ? 5.198 -14.713 -8.532 1.00 84.25 85 ASP A N 1
ATOM 674 C CA . ASP A 1 85 ? 4.009 -14.211 -7.844 1.00 84.25 85 ASP A CA 1
ATOM 675 C C . ASP A 1 85 ? 3.039 -13.502 -8.804 1.00 84.25 85 ASP A C 1
ATOM 677 O O . ASP A 1 85 ? 3.412 -12.802 -9.747 1.00 84.25 85 ASP A O 1
ATOM 681 N N . SER A 1 86 ? 1.739 -13.649 -8.534 1.00 82.94 86 SER A N 1
ATOM 682 C CA . SER A 1 86 ? 0.691 -13.017 -9.341 1.00 82.94 86 SER A CA 1
ATOM 683 C C . SER A 1 86 ? 0.669 -11.497 -9.153 1.00 82.94 86 SER A C 1
ATOM 685 O O . SER A 1 86 ? 0.498 -10.999 -8.039 1.00 82.94 86 SER A O 1
ATOM 687 N N . CYS A 1 87 ? 0.760 -10.753 -10.256 1.00 84.50 87 CYS A N 1
ATOM 688 C CA . CYS A 1 87 ? 0.662 -9.297 -10.258 1.00 84.50 87 CYS A CA 1
ATOM 689 C C . CYS A 1 87 ? -0.784 -8.844 -10.517 1.00 84.50 87 CYS A C 1
ATOM 691 O O . CYS A 1 87 ? -1.399 -9.246 -11.503 1.00 84.50 87 CYS A O 1
ATOM 693 N N . TYR A 1 88 ? -1.326 -7.974 -9.662 1.00 86.06 88 TYR A N 1
ATOM 694 C CA . TYR A 1 88 ? -2.672 -7.414 -9.818 1.00 86.06 88 TYR A CA 1
ATOM 695 C C . TYR A 1 88 ? -2.618 -5.896 -9.979 1.00 86.06 88 TYR A C 1
ATOM 697 O O . TYR A 1 88 ? -1.919 -5.203 -9.238 1.00 86.06 88 TYR A O 1
ATOM 705 N N . ARG A 1 89 ? -3.397 -5.371 -10.925 1.00 84.88 89 ARG A N 1
ATOM 706 C CA . ARG A 1 89 ? -3.603 -3.937 -11.132 1.00 84.88 89 ARG A CA 1
ATOM 707 C C . ARG A 1 89 ? -4.904 -3.503 -10.469 1.00 84.88 89 ARG A C 1
ATOM 709 O O . ARG A 1 89 ? -5.955 -4.069 -10.759 1.00 84.88 89 ARG A O 1
ATOM 716 N N . PHE A 1 90 ? -4.812 -2.480 -9.624 1.00 88.06 90 PHE A N 1
ATOM 717 C CA . PHE A 1 90 ? -5.948 -1.804 -9.002 1.00 88.06 90 PHE A CA 1
ATOM 718 C C . PHE A 1 90 ? -6.127 -0.438 -9.662 1.00 88.06 90 PHE A C 1
ATOM 720 O O . PHE A 1 90 ? -5.225 0.397 -9.612 1.00 88.06 90 PHE A O 1
ATOM 727 N N . GLU A 1 91 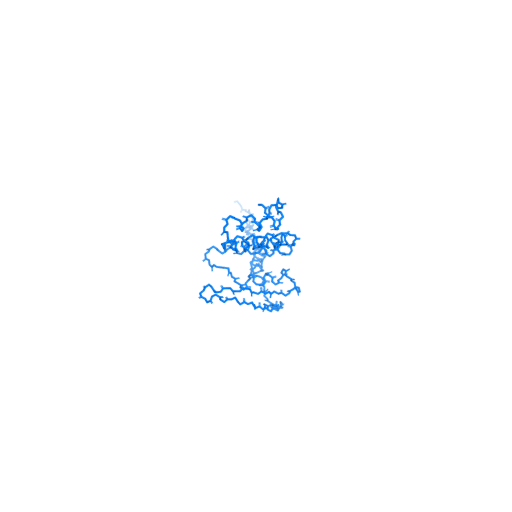? -7.285 -0.213 -10.270 1.00 87.88 91 GLU A N 1
ATOM 728 C CA . GLU A 1 91 ? -7.656 1.045 -10.915 1.00 87.88 91 GLU A CA 1
ATOM 729 C C . GLU A 1 91 ? -8.938 1.561 -10.273 1.00 87.88 91 GLU A C 1
ATOM 731 O O . GLU A 1 91 ? -9.946 0.860 -10.238 1.00 87.88 91 GLU A O 1
ATOM 736 N N . TYR A 1 92 ? -8.895 2.778 -9.737 1.00 90.25 92 TYR A N 1
ATOM 737 C CA . TYR A 1 92 ? -10.062 3.436 -9.164 1.00 90.25 92 TYR A CA 1
ATOM 738 C C . TYR A 1 92 ? -10.415 4.661 -10.000 1.00 90.25 92 TYR A C 1
ATOM 740 O O . TYR A 1 92 ? -9.599 5.575 -10.136 1.00 90.25 92 TYR A O 1
ATOM 748 N N . ASP A 1 93 ? -11.631 4.681 -10.537 1.00 91.31 93 ASP A N 1
ATOM 749 C CA . ASP A 1 93 ? -12.181 5.845 -11.220 1.00 91.31 93 ASP A CA 1
ATOM 750 C C . ASP A 1 93 ? -13.007 6.683 -10.237 1.00 91.31 93 ASP A C 1
ATOM 752 O O . ASP A 1 93 ? -14.086 6.287 -9.795 1.00 91.31 93 ASP A O 1
ATOM 756 N N . GLY A 1 94 ? -12.499 7.872 -9.903 1.00 89.81 94 GLY A N 1
ATOM 757 C CA . GLY A 1 94 ? -13.174 8.809 -9.006 1.00 89.81 94 GLY A CA 1
ATOM 758 C C . GLY A 1 94 ? -14.479 9.383 -9.565 1.00 89.81 94 GLY A C 1
ATOM 759 O O . GL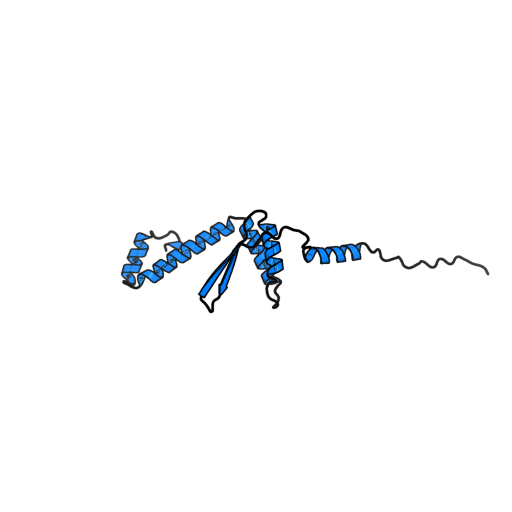Y A 1 94 ? -15.295 9.859 -8.779 1.00 89.81 94 GLY A O 1
ATOM 760 N N . GLY A 1 95 ? -14.696 9.332 -10.884 1.00 93.06 95 GLY A N 1
ATOM 761 C CA . GLY A 1 95 ? -15.932 9.796 -11.516 1.00 93.06 95 GLY A CA 1
ATOM 762 C C . GLY A 1 95 ? -17.088 8.806 -11.373 1.00 93.06 95 GLY A C 1
ATOM 763 O O . GLY A 1 95 ? -18.218 9.211 -11.108 1.00 93.06 95 GLY A O 1
ATOM 764 N N . THR A 1 96 ? -16.809 7.509 -11.514 1.00 92.69 96 THR A N 1
ATOM 765 C CA . THR A 1 96 ? -17.814 6.433 -11.411 1.00 92.69 96 THR A CA 1
ATOM 766 C C . THR A 1 96 ? -17.825 5.724 -10.055 1.00 92.69 96 THR A C 1
ATOM 768 O O . THR A 1 96 ? -18.709 4.908 -9.801 1.00 92.69 96 THR A O 1
ATOM 771 N N . ALA A 1 97 ? -16.863 6.033 -9.178 1.00 92.69 97 ALA A N 1
ATOM 772 C CA . ALA A 1 97 ? -16.597 5.317 -7.929 1.00 92.69 97 ALA A CA 1
ATOM 773 C C . ALA A 1 97 ? -16.388 3.799 -8.129 1.00 92.69 97 ALA A C 1
ATOM 775 O O . ALA A 1 97 ? -16.626 3.000 -7.220 1.00 92.69 97 ALA A O 1
ATOM 776 N N . CYS A 1 98 ? -15.941 3.388 -9.320 1.00 93.56 98 CYS A N 1
ATOM 777 C CA . CYS A 1 98 ? -15.676 1.994 -9.649 1.00 93.56 98 CYS A CA 1
ATOM 778 C C . CYS A 1 98 ? -14.215 1.628 -9.364 1.00 93.56 98 CYS A C 1
ATOM 780 O O . CYS A 1 98 ? -13.288 2.304 -9.808 1.00 93.56 98 CYS A O 1
ATOM 782 N N . LEU A 1 99 ? -14.023 0.512 -8.654 1.00 92.69 99 LEU A N 1
ATOM 783 C CA . LEU A 1 99 ? -12.729 -0.139 -8.466 1.00 92.69 99 LEU A CA 1
ATOM 784 C C . LEU A 1 99 ? -12.637 -1.347 -9.403 1.00 92.69 99 LEU A C 1
ATOM 786 O O . LEU A 1 99 ? -13.395 -2.306 -9.256 1.00 92.69 99 LEU A O 1
ATOM 790 N N . ALA A 1 100 ? -11.693 -1.316 -10.337 1.00 91.81 100 ALA A N 1
ATOM 791 C CA . ALA A 1 100 ? -11.341 -2.442 -11.186 1.00 91.81 100 ALA A CA 1
ATOM 792 C C . ALA A 1 100 ? -10.076 -3.123 -10.651 1.00 91.81 100 ALA A C 1
ATOM 794 O O . ALA A 1 100 ? -9.075 -2.468 -10.358 1.00 91.81 100 ALA A O 1
ATOM 795 N N . ILE A 1 101 ? -10.123 -4.451 -10.534 1.00 92.44 101 ILE A N 1
ATOM 796 C CA . ILE A 1 101 ? -8.986 -5.278 -10.126 1.00 92.44 101 ILE A CA 1
ATOM 797 C C . ILE A 1 101 ? -8.736 -6.279 -11.246 1.00 92.44 101 ILE A C 1
ATOM 799 O O . ILE A 1 101 ? -9.587 -7.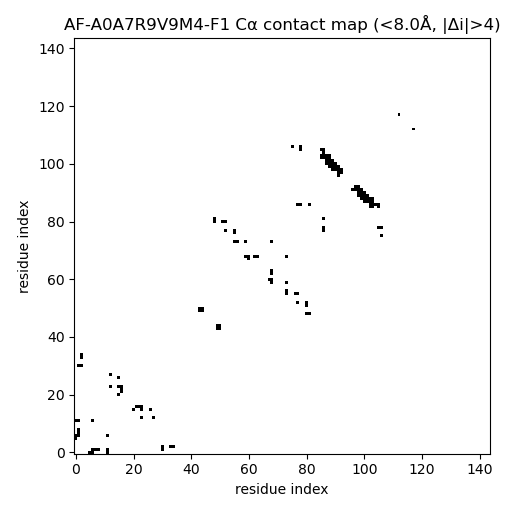122 -11.524 1.00 92.44 101 ILE A O 1
ATOM 803 N N . THR A 1 102 ? -7.587 -6.172 -11.907 1.00 90.81 102 THR A N 1
ATOM 804 C CA . THR A 1 102 ? -7.245 -7.002 -13.070 1.00 90.81 102 THR A CA 1
ATOM 805 C C . THR A 1 102 ? -5.959 -7.772 -12.805 1.00 90.81 102 THR A C 1
ATOM 807 O O . THR A 1 102 ? -4.977 -7.189 -12.352 1.00 90.81 102 THR A O 1
ATOM 810 N N . LEU A 1 103 ? -5.944 -9.073 -13.104 1.00 87.31 103 LEU A N 1
ATOM 811 C CA . LEU A 1 103 ? -4.711 -9.861 -13.117 1.00 87.31 103 LEU A CA 1
ATOM 812 C C . LEU A 1 103 ? -3.851 -9.410 -14.302 1.00 87.31 103 LEU A C 1
ATOM 814 O O . LEU A 1 103 ? -4.298 -9.456 -15.449 1.00 87.31 103 LEU A O 1
ATOM 818 N N . VAL A 1 104 ? -2.628 -8.971 -14.026 1.00 83.12 104 VAL A N 1
ATOM 819 C CA . VAL A 1 104 ? -1.655 -8.644 -15.064 1.00 83.12 104 VAL A CA 1
ATOM 820 C C . VAL A 1 104 ? -0.997 -9.957 -15.485 1.00 83.12 104 VAL A C 1
ATOM 822 O O . VAL A 1 104 ? -0.413 -10.632 -14.634 1.00 83.12 104 VAL A O 1
ATOM 825 N N . PRO A 1 105 ? -1.121 -10.369 -16.759 1.00 73.75 105 PRO A N 1
ATOM 826 C CA . PRO A 1 105 ? -0.477 -11.588 -17.215 1.00 73.75 105 PRO A CA 1
ATOM 827 C C . PRO A 1 105 ? 1.040 -11.446 -17.042 1.00 73.75 105 PRO A C 1
ATOM 829 O O . PRO A 1 105 ? 1.568 -10.352 -17.262 1.00 73.75 105 PRO A O 1
ATOM 832 N N . PRO A 1 106 ? 1.751 -12.520 -16.655 1.00 64.06 106 PRO A N 1
ATOM 833 C CA . PRO A 1 106 ? 3.200 -12.501 -16.689 1.00 64.06 106 PRO A CA 1
ATOM 834 C C . PRO A 1 106 ? 3.591 -12.312 -18.151 1.00 64.06 106 PRO A C 1
ATOM 836 O O . PRO A 1 106 ? 3.333 -13.189 -18.980 1.00 64.06 106 PRO A O 1
ATOM 839 N N . ASP A 1 107 ? 4.160 -11.155 -18.476 1.00 62.12 107 ASP A N 1
ATOM 840 C CA . ASP A 1 107 ? 4.790 -10.938 -19.770 1.00 62.12 107 ASP A CA 1
ATOM 841 C C . ASP A 1 107 ? 6.043 -11.813 -19.757 1.00 62.12 107 ASP A C 1
ATOM 843 O O . ASP A 1 107 ? 7.114 -11.424 -19.287 1.00 62.12 107 ASP A O 1
ATOM 847 N N . ARG A 1 108 ? 5.858 -13.096 -20.095 1.00 54.06 108 ARG A N 1
ATOM 848 C CA . ARG A 1 108 ? 6.960 -14.037 -20.249 1.00 54.06 108 ARG A CA 1
ATOM 849 C C . ARG A 1 108 ? 7.894 -13.382 -21.243 1.00 54.06 108 ARG A C 1
ATOM 851 O O . ARG A 1 108 ? 7.462 -13.031 -22.333 1.00 54.06 108 ARG A O 1
ATOM 858 N N . ALA A 1 109 ? 9.130 -13.182 -20.809 1.00 48.75 109 ALA A N 1
ATOM 859 C CA . ALA A 1 109 ? 10.178 -12.509 -21.544 1.00 48.75 109 ALA A CA 1
ATOM 860 C C . ALA A 1 109 ? 10.512 -13.232 -22.858 1.00 48.75 109 ALA A C 1
ATOM 862 O O . ALA A 1 109 ? 11.575 -13.823 -22.995 1.00 48.75 109 ALA A O 1
ATOM 863 N N . ASP A 1 110 ? 9.642 -13.117 -23.850 1.00 45.12 110 ASP A N 1
ATOM 864 C CA . ASP A 1 110 ? 10.007 -13.207 -25.249 1.00 45.12 110 ASP A CA 1
ATOM 865 C C . ASP A 1 110 ? 10.286 -11.769 -25.717 1.00 45.12 110 ASP A C 1
ATOM 867 O O . ASP A 1 110 ? 9.533 -11.155 -26.466 1.00 45.12 110 ASP A O 1
ATOM 871 N N . GLY A 1 111 ? 11.394 -11.203 -25.221 1.00 50.59 111 GLY A N 1
ATOM 872 C CA . GLY A 1 111 ? 12.111 -10.146 -25.943 1.00 50.59 111 GLY A CA 1
ATOM 873 C C . GLY A 1 111 ? 11.881 -8.677 -25.569 1.00 50.59 111 GLY A C 1
ATOM 874 O O . GLY A 1 111 ? 12.268 -7.817 -26.358 1.00 50.59 111 GLY A O 1
ATOM 875 N N . VAL A 1 112 ? 11.338 -8.328 -24.398 1.00 49.38 112 VAL A N 1
ATOM 876 C CA . VAL A 1 112 ? 11.372 -6.919 -23.956 1.00 49.38 112 VAL A CA 1
ATOM 877 C C . VAL A 1 112 ? 12.748 -6.605 -23.369 1.00 49.38 112 VAL A C 1
ATOM 879 O O . VAL A 1 112 ? 13.030 -6.867 -22.201 1.00 49.38 112 VAL A O 1
ATOM 882 N N . VAL A 1 113 ? 13.624 -6.045 -24.204 1.00 48.94 113 VAL A N 1
ATOM 883 C CA . VAL A 1 113 ? 14.879 -5.433 -23.760 1.00 48.94 113 VAL A CA 1
ATOM 884 C C . VAL A 1 113 ? 14.506 -4.271 -22.829 1.00 48.94 113 VAL A C 1
ATOM 886 O O . VAL A 1 113 ? 13.778 -3.372 -23.263 1.00 48.94 113 VAL A O 1
ATOM 889 N N . PRO A 1 114 ? 14.957 -4.250 -21.560 1.00 50.53 114 PRO A N 1
ATOM 890 C CA . PRO A 1 114 ? 14.751 -3.099 -20.691 1.00 50.53 114 PRO A CA 1
ATOM 891 C C . PRO A 1 114 ? 15.254 -1.847 -21.412 1.00 50.53 114 PRO A C 1
ATOM 893 O O . PRO A 1 114 ? 16.300 -1.894 -22.056 1.00 50.53 114 PRO A O 1
ATOM 896 N N . ALA A 1 115 ? 14.553 -0.717 -21.311 1.00 51.69 115 ALA A N 1
ATOM 897 C CA . ALA A 1 115 ? 15.001 0.532 -21.939 1.00 51.69 115 ALA A CA 1
ATOM 898 C C . ALA A 1 115 ? 16.421 0.949 -21.482 1.00 51.69 115 ALA A C 1
ATOM 900 O O . ALA A 1 115 ? 17.131 1.643 -22.207 1.00 51.69 115 ALA A O 1
ATOM 901 N N . GLU A 1 116 ? 16.864 0.478 -20.309 1.00 52.69 116 GLU A N 1
ATOM 902 C CA . GLU A 1 116 ? 18.255 0.598 -19.853 1.00 52.69 116 GLU A CA 1
ATOM 903 C C . GLU A 1 116 ? 19.239 -0.246 -20.675 1.00 52.69 116 GLU A C 1
ATOM 905 O O . GLU A 1 116 ? 20.360 0.193 -20.907 1.00 52.69 116 GLU A O 1
ATOM 910 N N . GLY A 1 117 ? 18.821 -1.406 -21.185 1.00 53.88 117 GLY A N 1
ATOM 911 C CA . GLY A 1 117 ? 19.614 -2.264 -22.064 1.00 53.88 117 GLY A CA 1
ATOM 912 C C . GLY A 1 117 ? 20.083 -1.520 -23.310 1.00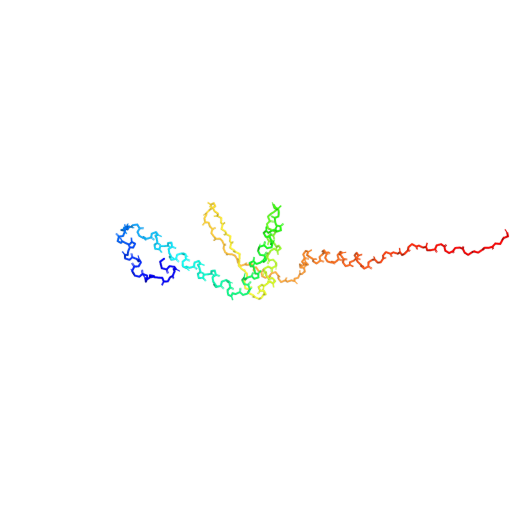 53.88 117 GLY A C 1
ATOM 913 O O . GLY A 1 117 ? 21.279 -1.487 -23.572 1.00 53.88 117 GLY A O 1
ATOM 914 N N . VAL A 1 118 ? 19.179 -0.806 -23.990 1.00 55.03 118 VAL A N 1
ATOM 915 C CA . VAL A 1 118 ? 19.507 -0.016 -25.195 1.00 55.03 118 VAL A CA 1
ATOM 916 C C . VAL A 1 118 ? 20.508 1.102 -24.886 1.00 55.03 118 VAL A C 1
ATOM 918 O O . VAL A 1 118 ? 21.462 1.308 -25.633 1.00 55.03 118 VAL A O 1
ATOM 921 N N . ALA A 1 119 ? 20.338 1.795 -23.755 1.00 57.62 119 ALA A N 1
ATOM 922 C CA . ALA A 1 119 ? 21.283 2.822 -23.325 1.00 57.62 119 ALA A CA 1
ATOM 923 C C . ALA A 1 119 ? 22.659 2.222 -22.986 1.00 57.62 119 ALA A C 1
ATOM 925 O O . ALA A 1 119 ? 23.687 2.793 -23.346 1.00 57.62 119 ALA A O 1
ATOM 926 N N . THR A 1 120 ? 22.699 1.055 -22.336 1.00 61.59 120 THR A N 1
ATOM 927 C CA . THR A 1 120 ? 23.962 0.377 -22.008 1.00 61.59 120 THR A CA 1
ATOM 928 C C . THR A 1 120 ? 24.654 -0.234 -23.224 1.00 61.59 120 THR A C 1
ATOM 930 O O . THR A 1 120 ? 25.880 -0.259 -23.244 1.00 61.59 120 THR A O 1
ATOM 933 N N . GLU A 1 121 ? 23.908 -0.689 -24.235 1.00 61.56 121 GLU A N 1
ATOM 934 C CA . GLU A 1 121 ? 24.438 -1.185 -25.512 1.00 61.56 121 GLU A CA 1
ATOM 935 C C . GLU A 1 121 ? 25.130 -0.048 -26.267 1.00 61.56 121 GLU A C 1
ATOM 937 O O . GLU A 1 121 ? 26.304 -0.164 -26.605 1.00 61.56 121 GLU A O 1
ATOM 942 N N . TYR A 1 122 ? 24.453 1.099 -26.396 1.00 69.00 122 TYR A N 1
ATOM 943 C CA . TYR A 1 122 ? 25.009 2.303 -27.011 1.00 69.00 122 TYR A CA 1
ATOM 944 C C . TYR A 1 122 ? 26.274 2.790 -26.288 1.00 69.00 122 TYR A C 1
ATOM 946 O O . TYR A 1 122 ? 27.279 3.104 -26.918 1.00 69.00 122 TYR A O 1
ATOM 954 N N . ILE A 1 123 ? 26.261 2.816 -24.949 1.00 74.75 123 ILE A N 1
ATOM 955 C CA . ILE A 1 123 ? 27.437 3.210 -24.156 1.00 74.75 123 ILE A CA 1
ATOM 956 C C . ILE A 1 123 ? 28.578 2.199 -24.326 1.00 74.75 123 ILE A C 1
ATOM 958 O O . ILE A 1 123 ? 29.733 2.603 -24.438 1.00 74.75 123 ILE A O 1
ATOM 962 N N . LYS A 1 124 ? 28.288 0.893 -24.360 1.00 70.19 124 LYS A N 1
ATOM 963 C CA . LYS A 1 124 ? 29.302 -0.146 -24.595 1.00 70.19 124 LYS A CA 1
ATOM 964 C C . LYS A 1 124 ? 29.914 -0.028 -25.985 1.00 70.19 124 LYS A C 1
ATOM 966 O O . LYS A 1 124 ? 31.133 -0.112 -26.092 1.00 70.19 124 LYS A O 1
ATOM 971 N N . GLU A 1 125 ? 29.097 0.197 -27.008 1.00 71.56 125 GLU A N 1
ATOM 972 C CA . GLU A 1 125 ? 29.547 0.394 -28.386 1.00 71.56 125 GLU A CA 1
ATOM 973 C C . GLU A 1 125 ? 30.455 1.629 -28.478 1.00 71.56 125 GLU A C 1
ATOM 975 O O . GLU A 1 125 ? 31.603 1.519 -28.909 1.00 71.56 125 GLU A O 1
ATOM 980 N N . PHE A 1 126 ? 30.019 2.756 -27.908 1.00 71.94 126 PHE A N 1
ATOM 981 C CA . PHE A 1 126 ? 30.777 4.010 -27.875 1.00 71.94 126 PHE A CA 1
ATOM 982 C C . PHE A 1 126 ? 32.103 3.913 -27.101 1.00 71.94 126 PHE A C 1
ATOM 984 O O . PHE A 1 126 ? 33.101 4.515 -27.483 1.00 71.94 126 PHE A O 1
ATOM 991 N N . VAL A 1 127 ? 32.144 3.147 -26.006 1.00 77.06 127 VAL A N 1
ATOM 992 C CA . VAL A 1 127 ? 33.379 2.914 -25.233 1.00 77.06 127 VAL A CA 1
ATOM 993 C C . VAL A 1 127 ? 34.296 1.897 -25.925 1.00 77.06 127 VAL A C 1
ATOM 995 O O . VAL A 1 127 ? 35.515 1.937 -25.740 1.00 77.06 127 VAL A O 1
ATOM 998 N N . SER A 1 128 ? 33.733 0.981 -26.717 1.00 73.62 128 SER A N 1
ATOM 999 C CA . SER A 1 128 ? 34.496 -0.028 -27.458 1.00 73.62 128 SER A CA 1
ATOM 1000 C C . SER A 1 128 ? 35.168 0.522 -28.717 1.00 73.62 128 SER A C 1
ATOM 1002 O O . SER A 1 128 ? 36.202 -0.008 -29.137 1.00 73.62 128 SER A O 1
ATOM 1004 N N . GLU A 1 129 ? 34.640 1.606 -29.287 1.00 68.31 129 GLU A N 1
ATOM 1005 C CA . GLU A 1 129 ? 35.229 2.277 -30.439 1.00 68.31 129 GLU A CA 1
ATOM 1006 C C . GLU A 1 129 ? 36.455 3.096 -29.990 1.00 68.31 129 GLU A C 1
ATOM 1008 O O . GLU A 1 129 ? 36.376 4.250 -29.568 1.00 68.31 129 GLU A O 1
ATOM 1013 N N . ARG A 1 130 ? 37.640 2.466 -30.017 1.00 56.66 130 ARG A N 1
ATOM 1014 C CA . ARG A 1 130 ? 38.911 3.169 -29.785 1.00 56.66 130 ARG A CA 1
ATOM 1015 C C . ARG A 1 130 ? 39.067 4.277 -30.825 1.00 56.66 130 ARG A C 1
ATOM 1017 O O . ARG A 1 130 ? 39.198 3.992 -32.011 1.00 56.66 130 ARG A O 1
ATOM 1024 N N . ILE A 1 131 ? 39.164 5.519 -30.355 1.00 57.44 131 ILE A N 1
ATOM 1025 C CA . ILE A 1 131 ? 39.593 6.672 -31.154 1.00 57.44 131 ILE A CA 1
ATOM 1026 C C . ILE A 1 131 ? 40.925 6.308 -31.844 1.00 57.44 131 ILE A C 1
ATOM 1028 O O . ILE A 1 131 ? 41.889 5.985 -31.138 1.00 57.44 131 ILE A O 1
ATOM 1032 N N . PRO A 1 132 ? 41.020 6.319 -33.188 1.00 53.41 132 PRO A N 1
ATOM 1033 C CA . PRO A 1 132 ? 42.290 6.084 -33.859 1.00 53.41 132 PRO A CA 1
ATOM 1034 C C . PRO A 1 132 ? 43.250 7.225 -33.506 1.00 53.41 132 PRO A C 1
ATOM 1036 O O . PRO A 1 132 ? 42.899 8.402 -33.600 1.00 53.41 132 PRO A O 1
ATOM 1039 N N . ALA A 1 133 ? 44.454 6.869 -33.052 1.00 56.91 133 ALA A N 1
ATOM 1040 C CA . ALA A 1 133 ? 45.488 7.843 -32.731 1.00 56.91 133 ALA A CA 1
ATOM 1041 C C . ALA A 1 133 ? 45.794 8.707 -33.970 1.00 56.91 133 ALA A C 1
ATOM 1043 O O . ALA A 1 133 ? 45.856 8.161 -35.077 1.00 56.91 133 ALA A O 1
ATOM 1044 N N . PRO A 1 134 ? 45.992 10.028 -33.816 1.00 50.84 134 PRO A N 1
ATOM 1045 C CA . PRO A 1 134 ? 46.417 10.868 -34.926 1.00 50.84 134 PRO A CA 1
ATOM 1046 C C . PRO A 1 134 ? 47.754 10.344 -35.459 1.00 50.84 134 PRO A C 1
ATOM 1048 O O . PRO A 1 134 ? 48.676 10.078 -34.688 1.00 50.84 134 PRO A O 1
ATOM 1051 N N . SER A 1 135 ? 47.830 10.149 -36.775 1.00 58.59 135 SER A N 1
ATOM 1052 C CA . SER A 1 135 ? 49.017 9.654 -37.466 1.00 58.59 135 SER A CA 1
ATOM 1053 C C . SER A 1 135 ? 50.216 10.559 -37.181 1.00 58.59 135 SER A C 1
ATOM 1055 O O . SER A 1 135 ? 50.225 11.725 -37.571 1.00 58.59 135 SER A O 1
ATOM 1057 N N . GLU A 1 136 ? 51.234 10.018 -36.507 1.00 52.44 136 GLU A N 1
ATOM 1058 C CA . GLU A 1 136 ? 52.563 10.622 -36.465 1.00 52.44 136 GLU A CA 1
ATOM 1059 C C . GLU A 1 136 ? 53.136 10.612 -37.886 1.00 52.44 136 GLU A C 1
ATOM 1061 O O . GLU A 1 136 ? 53.567 9.569 -38.386 1.00 52.44 136 GLU A O 1
ATOM 1066 N N . ASP A 1 137 ? 53.161 11.778 -38.533 1.00 46.09 137 ASP A N 1
ATOM 1067 C CA . ASP A 1 137 ? 53.938 12.007 -39.748 1.00 46.09 137 ASP A CA 1
ATOM 1068 C C . ASP A 1 137 ? 55.433 11.901 -39.417 1.00 46.09 137 ASP A C 1
ATOM 1070 O O . ASP A 1 137 ? 56.154 12.877 -39.199 1.00 46.09 137 ASP A O 1
ATOM 1074 N N . ARG A 1 138 ? 55.925 10.664 -39.385 1.00 49.34 138 ARG A N 1
ATOM 1075 C CA . ARG A 1 138 ? 57.338 10.350 -39.553 1.00 49.34 138 ARG A CA 1
ATOM 1076 C C . ARG A 1 138 ? 57.668 10.550 -41.028 1.00 49.34 138 ARG A C 1
ATOM 1078 O O . ARG A 1 138 ? 57.543 9.615 -41.814 1.00 49.34 138 ARG A O 1
ATOM 1085 N N . ASN A 1 139 ? 58.155 11.735 -41.395 1.00 43.97 139 ASN A N 1
ATOM 1086 C CA . ASN A 1 139 ? 59.068 11.811 -42.529 1.00 43.97 139 ASN A CA 1
ATOM 1087 C C . ASN A 1 139 ? 60.484 12.130 -42.051 1.00 43.97 139 ASN A C 1
ATOM 1089 O O . ASN A 1 139 ? 60.821 13.221 -41.597 1.00 43.97 139 ASN A O 1
ATOM 1093 N N . THR A 1 140 ? 61.282 11.077 -42.110 1.00 49.75 140 THR A N 1
ATOM 1094 C CA . THR A 1 140 ? 62.718 11.005 -41.902 1.00 49.75 140 THR A CA 1
ATOM 1095 C C . THR A 1 140 ? 63.498 11.943 -42.831 1.00 49.75 140 THR A C 1
ATOM 1097 O O . THR A 1 140 ? 63.406 11.832 -44.045 1.00 49.75 140 THR A O 1
ATOM 1100 N N . SER A 1 141 ? 64.337 12.772 -42.203 1.00 45.69 141 SER A N 1
ATOM 1101 C CA . SER A 1 141 ? 65.789 12.878 -42.443 1.00 45.69 141 SER A CA 1
ATOM 1102 C C . SER A 1 141 ? 66.332 13.578 -43.705 1.00 45.69 141 SER A C 1
ATOM 1104 O O . SER A 1 141 ? 66.223 13.080 -44.815 1.00 45.69 141 SER A O 1
ATOM 1106 N N . SER A 1 142 ? 67.069 14.670 -43.426 1.00 45.06 142 SER A N 1
ATOM 1107 C CA . SER A 1 142 ? 68.407 15.065 -43.929 1.00 45.06 142 SER A CA 1
ATOM 1108 C C . SER A 1 142 ? 68.729 14.990 -45.428 1.00 45.06 142 SER A C 1
ATOM 1110 O O . SER A 1 142 ? 68.688 13.911 -45.997 1.00 45.06 142 SER A O 1
ATOM 1112 N N . PHE A 1 143 ? 69.230 16.094 -46.002 1.00 39.72 143 PHE A N 1
ATOM 1113 C CA . PHE A 1 143 ? 70.590 16.243 -46.572 1.00 39.72 143 PHE A CA 1
ATOM 1114 C C . PHE A 1 143 ? 70.693 17.550 -47.386 1.00 39.72 143 PHE A C 1
ATOM 1116 O O . PHE A 1 143 ? 70.200 17.609 -48.510 1.00 39.72 143 PHE A O 1
ATOM 1123 N N . LEU A 1 144 ? 71.340 18.563 -46.791 1.00 41.06 144 LEU A N 1
ATOM 1124 C CA . LEU A 1 144 ? 72.437 19.421 -47.296 1.00 41.06 144 LEU A CA 1
ATOM 1125 C C . LEU A 1 144 ? 72.406 20.802 -46.630 1.00 41.06 144 LEU A C 1
ATOM 1127 O O . LEU A 1 144 ? 71.412 21.534 -46.812 1.00 41.06 144 LEU A O 1
#

InterPro domains:
  IPR031693 Sin3, C-terminal [PF16879] (2-129)

Nearest PDB structures (foldseek):
  6fez-assembly1_A  TM=6.029E-01  e=3.275E+00  Ryegrass mottle virus
  6fez-assembly2_B  TM=6.076E-01  e=3.708E+00  Ryegrass mottle virus
  7kld-assembly1_B  TM=2.767E-01  e=1.374E+00  Staphylococcus aureus
  5zkp-assembly1_A  TM=2.182E-01  e=6.896E+00  Homo sapiens